Protein AF-A0A1W9XE68-F1 (afdb_monomer_lite)

Secondary structure (DSSP, 8-state):
-HHHHHHHHSPPPTTSS--HHHHHHSHHHHHHHHHHHH-TT--SSS--HHHHHHHHHHHHHHHT--TT-EEEEET-TTTHHHHHHHTTT-EEEEE-S-HHHHHHHHHHHHTTT--EE-------HHHHHHHHHHTTEEEEEEESSTT-PBP-TT-S--EEEEEE-

Radius of gyration: 17.76 Å; chains: 1; bounding box: 56×30×44 Å

Sequence (165 aa):
MFEKLEMINERPKPFEFYTASDLWTDKHTSEQMLSFHLNEQVDLSSRNGAFITISVEWITSHFKVGPGKKIADFGCGPGLYTTRLAQKQADVTGIDFSKNSVRYAQKIADDQGLPIYNWLQYFSPEALKTEFETCGFTSNTLYSDVAGAPFYSETEEFAIVARKI

Structure (mmCIF, N/CA/C/O backbone):
data_AF-A0A1W9XE68-F1
#
_entry.id   AF-A0A1W9XE68-F1
#
loop_
_atom_site.group_PDB
_atom_site.id
_atom_site.type_symbol
_atom_site.label_atom_id
_atom_site.label_alt_id
_atom_site.label_comp_id
_atom_site.label_asym_id
_atom_site.label_entity_id
_atom_site.label_seq_id
_atom_site.pdbx_PDB_ins_code
_atom_site.Cartn_x
_atom_site.Cartn_y
_atom_site.Cartn_z
_atom_site.occupancy
_atom_site.B_iso_or_equiv
_atom_site.auth_seq_id
_atom_site.auth_comp_id
_atom_site.auth_asym_id
_atom_site.auth_atom_id
_atom_site.pdbx_PDB_model_num
ATOM 1 N N . MET A 1 1 ? 39.604 7.766 -22.038 1.00 53.16 1 MET A N 1
ATOM 2 C CA . MET A 1 1 ? 38.356 7.376 -22.743 1.00 53.16 1 MET A CA 1
ATOM 3 C C . MET A 1 1 ? 37.682 6.210 -22.034 1.00 53.16 1 MET A C 1
ATOM 5 O O . MET A 1 1 ? 36.482 6.284 -21.836 1.00 53.16 1 MET A O 1
ATOM 9 N N . PHE A 1 2 ? 38.456 5.214 -21.587 1.00 66.50 2 PHE A N 1
ATOM 10 C CA . PHE A 1 2 ? 37.980 4.092 -20.770 1.00 66.50 2 PHE A CA 1
ATOM 11 C C . PHE A 1 2 ? 37.384 4.534 -19.417 1.00 66.50 2 PHE A C 1
ATOM 13 O O . PHE A 1 2 ? 36.223 4.254 -19.162 1.00 66.50 2 PHE A O 1
ATOM 20 N N . GLU A 1 3 ? 38.086 5.377 -18.648 1.00 66.19 3 GLU A N 1
ATOM 21 C CA . GLU A 1 3 ? 37.596 5.881 -17.343 1.00 66.19 3 GLU A CA 1
ATOM 22 C C . GLU A 1 3 ? 36.259 6.638 -17.425 1.00 66.19 3 GLU A C 1
ATOM 24 O O . GLU A 1 3 ? 35.396 6.494 -16.569 1.00 66.19 3 GLU A O 1
ATOM 29 N N . LYS A 1 4 ? 36.038 7.423 -18.492 1.00 67.19 4 LYS A N 1
ATOM 30 C CA . LYS A 1 4 ? 34.759 8.128 -18.693 1.00 67.19 4 LYS A CA 1
ATOM 31 C C . LYS A 1 4 ? 33.604 7.166 -18.977 1.00 67.19 4 LYS A C 1
ATOM 33 O O . LYS A 1 4 ? 32.471 7.488 -18.651 1.00 67.19 4 LYS A O 1
ATOM 38 N N . LEU A 1 5 ? 33.877 6.025 -19.608 1.00 64.19 5 LEU A N 1
ATOM 39 C CA . LEU A 1 5 ? 32.871 4.996 -19.876 1.00 64.19 5 LEU A CA 1
ATOM 40 C C . LEU A 1 5 ? 32.617 4.125 -18.641 1.00 64.19 5 LEU A C 1
ATOM 42 O O . LEU A 1 5 ? 31.485 3.693 -18.447 1.00 64.19 5 LEU A O 1
ATOM 46 N N . GLU A 1 6 ? 33.628 3.902 -17.798 1.00 71.00 6 GLU A N 1
ATOM 47 C CA . GLU A 1 6 ? 33.453 3.254 -16.493 1.00 71.00 6 GLU A CA 1
ATOM 48 C C . GLU A 1 6 ? 32.600 4.123 -15.564 1.00 71.00 6 GLU A C 1
ATOM 50 O O . GLU A 1 6 ? 31.584 3.641 -15.078 1.00 71.00 6 GLU A O 1
ATOM 55 N N . MET A 1 7 ? 32.896 5.424 -15.444 1.00 67.69 7 MET A N 1
ATOM 56 C CA . MET A 1 7 ? 32.093 6.358 -14.637 1.00 67.69 7 MET A CA 1
ATOM 57 C C . MET A 1 7 ? 30.621 6.455 -15.071 1.00 67.69 7 MET A C 1
ATOM 59 O O . MET A 1 7 ? 29.753 6.662 -14.235 1.00 67.69 7 MET A O 1
ATOM 63 N N . ILE A 1 8 ? 30.312 6.330 -16.368 1.00 71.25 8 ILE A N 1
ATOM 64 C CA . ILE A 1 8 ? 28.920 6.374 -16.862 1.00 71.25 8 ILE A CA 1
ATOM 65 C C . ILE A 1 8 ? 28.171 5.060 -16.572 1.00 71.25 8 ILE A C 1
ATOM 67 O O . ILE A 1 8 ? 26.944 5.059 -16.503 1.00 71.25 8 ILE A O 1
ATOM 71 N N . ASN A 1 9 ? 28.891 3.946 -16.403 1.00 68.44 9 ASN A N 1
ATOM 72 C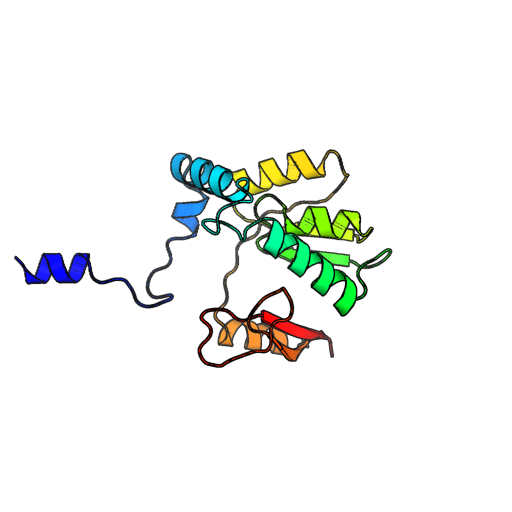 CA . ASN A 1 9 ? 28.310 2.634 -16.102 1.00 68.44 9 ASN A CA 1
ATOM 73 C C . ASN A 1 9 ? 28.323 2.287 -14.607 1.00 68.44 9 ASN A C 1
ATOM 75 O O . ASN A 1 9 ? 27.778 1.246 -14.226 1.00 68.44 9 ASN A O 1
ATOM 79 N N . GLU A 1 10 ? 28.931 3.117 -13.760 1.00 75.81 10 GLU A N 1
ATOM 80 C CA . GLU A 1 10 ? 28.828 2.956 -12.315 1.00 75.81 10 GLU A CA 1
ATOM 81 C C . GLU A 1 10 ? 27.362 3.069 -11.899 1.00 75.81 10 GLU A C 1
ATOM 83 O O . GLU A 1 10 ? 26.669 4.047 -12.192 1.00 75.81 10 GLU A O 1
ATOM 88 N N . ARG A 1 11 ? 26.865 2.022 -11.232 1.00 65.94 11 ARG A N 1
ATOM 89 C CA . ARG A 1 11 ? 25.520 2.064 -10.670 1.00 65.94 11 ARG A CA 1
ATOM 90 C C . ARG A 1 11 ? 25.502 3.122 -9.573 1.00 65.94 11 ARG A C 1
ATOM 92 O O . ARG A 1 11 ? 26.371 3.075 -8.699 1.00 65.94 11 ARG A O 1
ATOM 99 N N . PRO A 1 12 ? 24.516 4.027 -9.584 1.00 68.88 12 PRO A N 1
ATOM 100 C CA . PRO A 1 12 ? 24.402 5.004 -8.525 1.00 68.88 12 PRO A CA 1
ATOM 101 C C . PRO A 1 12 ? 24.190 4.311 -7.185 1.00 68.88 12 PRO A C 1
ATOM 103 O O . PRO A 1 12 ? 23.597 3.227 -7.105 1.00 68.88 12 PRO A O 1
ATOM 106 N N . LYS A 1 13 ? 24.668 4.949 -6.120 1.00 69.06 13 LYS A N 1
ATOM 107 C CA . LYS A 1 13 ? 24.363 4.521 -4.757 1.00 69.06 13 LYS A CA 1
ATOM 108 C C . LYS A 1 13 ? 22.843 4.559 -4.555 1.00 69.06 13 LYS A C 1
ATOM 110 O O . LYS A 1 13 ? 22.162 5.384 -5.177 1.00 69.06 13 LYS A O 1
ATOM 115 N N . PRO A 1 14 ? 22.289 3.706 -3.676 1.00 53.91 14 PRO A N 1
ATOM 116 C CA . PRO A 1 14 ? 20.886 3.804 -3.295 1.00 53.91 14 PRO A CA 1
ATOM 117 C C . PRO A 1 14 ? 20.530 5.253 -2.932 1.00 53.91 14 PRO A C 1
ATOM 119 O O . PRO A 1 14 ? 21.216 5.875 -2.121 1.00 53.91 14 PRO A O 1
ATOM 122 N N . PHE A 1 15 ? 19.481 5.782 -3.569 1.00 53.31 15 PHE A N 1
ATOM 123 C CA . PHE A 1 15 ? 18.963 7.146 -3.379 1.00 53.31 15 PHE A CA 1
ATOM 124 C C . PHE A 1 15 ? 19.853 8.306 -3.877 1.00 53.31 15 PHE A C 1
ATOM 126 O O . PHE A 1 15 ? 19.553 9.459 -3.580 1.00 53.31 15 PHE A O 1
ATOM 133 N N . GLU A 1 16 ? 20.913 8.046 -4.654 1.00 56.72 16 GLU A N 1
ATOM 134 C CA . GLU A 1 16 ? 21.822 9.098 -5.152 1.00 56.72 16 GLU A CA 1
ATOM 135 C C . GLU A 1 16 ? 21.193 9.991 -6.231 1.00 56.72 16 GLU A C 1
ATOM 137 O O . GLU A 1 16 ? 21.388 11.206 -6.223 1.00 56.72 16 GLU A O 1
ATOM 142 N N . PHE A 1 17 ? 20.395 9.406 -7.130 1.00 62.69 17 PHE A N 1
ATOM 143 C CA . PHE A 1 17 ? 19.641 10.138 -8.148 1.00 62.69 17 PHE A CA 1
ATOM 144 C C . PHE A 1 17 ? 18.166 9.765 -8.097 1.00 62.69 17 PHE A C 1
ATOM 146 O O . PHE A 1 17 ? 17.803 8.607 -7.888 1.00 62.69 17 PHE A O 1
ATOM 153 N N . TYR A 1 18 ? 17.313 10.761 -8.321 1.00 57.12 18 TYR A N 1
ATOM 154 C CA . TYR A 1 18 ? 15.876 10.634 -8.149 1.00 57.12 18 TYR A CA 1
ATOM 155 C C . TYR A 1 18 ? 15.133 10.925 -9.459 1.00 57.12 18 TYR A C 1
ATOM 157 O O . TYR A 1 18 ? 14.842 12.073 -9.777 1.00 57.12 18 TYR A O 1
ATOM 165 N N . THR A 1 19 ? 14.838 9.877 -10.231 1.00 61.88 19 THR A N 1
ATOM 166 C CA . THR A 1 19 ? 14.199 9.962 -11.564 1.00 61.88 19 THR A CA 1
ATOM 167 C C . THR A 1 19 ? 12.788 9.370 -11.598 1.00 61.88 19 THR A C 1
ATOM 169 O O . THR A 1 19 ? 12.197 9.215 -12.665 1.00 61.88 19 THR A O 1
ATOM 172 N N . ALA A 1 20 ? 12.217 9.037 -10.435 1.00 59.91 20 ALA A N 1
ATOM 173 C CA . ALA A 1 20 ? 10.928 8.355 -10.355 1.00 59.91 20 ALA A CA 1
ATOM 174 C C . ALA A 1 20 ? 9.802 9.166 -11.020 1.00 59.91 20 ALA A C 1
ATOM 176 O O . ALA A 1 20 ? 9.012 8.606 -11.772 1.00 59.91 20 ALA A O 1
ATOM 177 N N . SER A 1 21 ? 9.747 10.487 -10.816 1.00 60.97 21 SER A N 1
ATOM 178 C CA . SER A 1 21 ? 8.728 11.326 -11.467 1.00 60.97 21 SER A CA 1
ATOM 179 C C . SER A 1 21 ? 8.745 11.158 -12.988 1.00 60.97 21 SER A C 1
ATOM 181 O O . SER A 1 21 ? 7.698 10.926 -13.589 1.00 60.97 21 SER A O 1
ATOM 183 N N . ASP A 1 22 ? 9.923 11.200 -13.606 1.00 64.62 22 ASP A N 1
ATOM 184 C CA . ASP A 1 22 ? 10.062 11.067 -15.058 1.00 64.62 22 ASP A CA 1
ATOM 185 C C . ASP A 1 22 ? 9.699 9.649 -15.521 1.00 64.62 22 ASP A C 1
ATOM 187 O O . ASP A 1 22 ? 8.971 9.487 -16.498 1.00 64.62 22 ASP A O 1
ATOM 191 N N . LEU A 1 23 ? 10.099 8.623 -14.758 1.00 63.53 23 LEU A N 1
ATOM 192 C CA . LEU A 1 23 ? 9.766 7.221 -15.032 1.00 63.53 23 LEU A CA 1
ATOM 193 C C . LEU A 1 23 ? 8.249 6.958 -15.031 1.00 63.53 23 LEU A C 1
ATOM 195 O O . LEU A 1 23 ? 7.749 6.213 -15.875 1.00 63.53 23 LEU A O 1
ATOM 199 N N . TRP A 1 24 ? 7.518 7.562 -14.094 1.00 61.94 24 TRP A N 1
ATOM 200 C CA . TRP A 1 24 ? 6.095 7.295 -13.862 1.00 61.94 24 TRP A CA 1
ATOM 201 C C . TRP A 1 24 ? 5.146 8.265 -14.574 1.00 61.94 24 TRP A C 1
ATOM 203 O O . TRP A 1 24 ? 3.952 7.977 -14.671 1.00 61.94 24 TRP A O 1
ATOM 213 N N . THR A 1 25 ? 5.640 9.404 -15.069 1.00 63.03 25 THR A N 1
ATOM 214 C CA . THR A 1 25 ? 4.803 10.418 -15.739 1.00 63.03 25 THR A CA 1
ATOM 215 C C . THR A 1 25 ? 5.066 10.578 -17.231 1.00 63.03 25 THR A C 1
ATOM 217 O O . THR A 1 25 ? 4.175 11.080 -17.924 1.00 63.03 25 THR A O 1
ATOM 220 N N . ASP A 1 26 ? 6.208 10.115 -17.757 1.00 75.44 26 ASP A N 1
ATOM 221 C CA . ASP A 1 26 ? 6.391 10.038 -19.206 1.00 75.44 26 ASP A CA 1
ATOM 222 C C . ASP A 1 26 ? 5.386 9.054 -19.824 1.00 75.44 26 ASP A C 1
ATOM 224 O O . ASP A 1 26 ? 5.076 7.988 -19.284 1.00 75.44 26 ASP A O 1
ATOM 228 N N . LYS A 1 27 ? 4.812 9.441 -20.964 1.00 68.62 27 LYS A N 1
ATOM 229 C CA . LYS A 1 27 ? 3.684 8.725 -21.566 1.00 68.62 27 LYS A CA 1
ATOM 230 C C . LYS A 1 27 ? 4.062 7.298 -21.966 1.00 68.62 27 LYS A C 1
ATOM 232 O O . LYS A 1 27 ? 3.266 6.391 -21.750 1.00 68.62 27 LYS A O 1
ATOM 237 N N . HIS A 1 28 ? 5.249 7.102 -22.536 1.00 69.00 28 HIS A N 1
ATOM 238 C CA . HIS A 1 28 ? 5.672 5.794 -23.024 1.00 69.00 28 HIS A CA 1
ATOM 239 C C . HIS A 1 28 ? 6.128 4.898 -21.869 1.00 69.00 28 HIS A C 1
ATOM 241 O O . HIS A 1 28 ? 5.759 3.724 -21.806 1.00 69.00 28 HIS A O 1
ATOM 247 N N . THR A 1 29 ? 6.911 5.436 -20.931 1.00 66.25 29 THR A N 1
ATOM 248 C CA . THR A 1 29 ? 7.390 4.649 -19.787 1.00 66.25 29 THR A CA 1
ATOM 249 C C . THR A 1 29 ? 6.255 4.296 -18.831 1.00 66.25 29 THR A C 1
ATOM 251 O O . THR A 1 29 ? 6.168 3.151 -18.400 1.00 66.25 29 THR A O 1
ATOM 254 N N . SER A 1 30 ? 5.324 5.213 -18.554 1.00 70.38 30 SER A N 1
ATOM 255 C CA . SER A 1 30 ? 4.205 4.951 -17.637 1.00 70.38 30 SER A CA 1
ATOM 256 C C . SER A 1 30 ? 3.234 3.878 -18.145 1.00 70.38 30 SER A C 1
ATOM 258 O O . SER A 1 30 ? 2.696 3.125 -17.336 1.00 70.38 30 SER A O 1
ATOM 260 N N . GLU A 1 31 ? 3.029 3.752 -19.462 1.00 74.06 31 GLU A N 1
ATOM 261 C CA . GLU A 1 31 ? 2.239 2.661 -20.057 1.00 74.06 31 GLU A CA 1
ATOM 262 C C . GLU A 1 31 ? 2.911 1.297 -19.832 1.00 74.06 31 GLU A C 1
ATOM 264 O O . GLU A 1 31 ? 2.255 0.337 -19.418 1.00 74.06 31 GLU A O 1
ATOM 269 N N . GLN A 1 32 ? 4.233 1.217 -20.023 1.00 75.31 32 GLN A N 1
ATOM 270 C CA . GLN A 1 32 ? 4.997 -0.000 -19.737 1.00 75.31 32 GLN A CA 1
ATOM 271 C C . GLN A 1 32 ? 5.003 -0.324 -18.240 1.00 75.31 32 GLN A C 1
ATOM 273 O O . GLN A 1 32 ? 4.746 -1.465 -17.857 1.00 75.31 32 GLN A O 1
ATOM 278 N N . MET A 1 33 ? 5.209 0.676 -17.385 1.00 74.94 33 MET A N 1
ATOM 279 C CA . MET A 1 33 ? 5.189 0.499 -15.934 1.00 74.94 33 MET A CA 1
ATOM 280 C C . MET A 1 33 ? 3.810 0.085 -15.406 1.00 74.94 33 MET A C 1
ATOM 282 O O . MET A 1 33 ? 3.733 -0.685 -14.448 1.00 74.94 33 MET A O 1
ATOM 286 N N . LEU A 1 34 ? 2.720 0.540 -16.034 1.00 74.69 34 LEU A N 1
ATOM 287 C CA . LEU A 1 34 ? 1.376 0.037 -15.748 1.00 74.69 34 LEU A CA 1
ATOM 288 C C . LEU A 1 34 ? 1.236 -1.429 -16.178 1.00 74.69 34 LEU A C 1
ATOM 290 O O . LEU A 1 34 ? 0.696 -2.234 -15.426 1.00 74.69 34 LEU A O 1
ATOM 294 N N . SER A 1 35 ? 1.756 -1.808 -17.348 1.00 73.25 35 SER A N 1
ATOM 295 C CA . SER A 1 35 ? 1.699 -3.204 -17.806 1.00 73.25 35 SER A CA 1
ATOM 296 C C . SER A 1 35 ? 2.451 -4.165 -16.877 1.00 73.25 35 SER A C 1
ATOM 298 O O . SER A 1 35 ? 1.941 -5.244 -16.577 1.00 73.25 35 SER A O 1
ATOM 300 N N . PHE A 1 36 ? 3.608 -3.752 -16.347 1.00 76.00 36 PHE A N 1
ATOM 301 C CA . PHE A 1 36 ? 4.338 -4.525 -15.342 1.00 76.00 36 PHE A CA 1
ATOM 302 C C . PHE A 1 36 ? 3.570 -4.619 -14.023 1.00 76.00 36 PHE A C 1
ATOM 304 O O . PHE A 1 36 ? 3.584 -5.665 -13.387 1.00 76.00 36 PHE A O 1
ATOM 311 N N . HIS A 1 37 ? 2.837 -3.570 -13.650 1.00 72.00 37 HIS A N 1
ATOM 312 C CA . HIS A 1 37 ? 2.076 -3.519 -12.403 1.00 72.00 37 HIS A CA 1
ATOM 313 C C . HIS A 1 37 ? 0.912 -4.506 -12.405 1.00 72.00 37 HIS A C 1
ATOM 315 O O . HIS A 1 37 ? 0.563 -5.069 -11.373 1.00 72.00 37 HIS A O 1
ATOM 321 N N . LEU A 1 38 ? 0.294 -4.683 -13.571 1.00 71.56 38 LEU A N 1
ATOM 322 C CA . LEU A 1 38 ? -0.822 -5.603 -13.772 1.00 71.56 38 LEU A CA 1
ATOM 323 C C . LEU A 1 38 ? -0.360 -7.042 -14.001 1.00 71.56 38 LEU A C 1
ATOM 325 O O . LEU A 1 38 ? -1.174 -7.963 -13.964 1.00 71.56 38 LEU A O 1
ATOM 329 N N . ASN A 1 39 ? 0.933 -7.247 -14.243 1.00 77.88 39 ASN A N 1
ATOM 330 C CA . ASN A 1 39 ? 1.494 -8.576 -14.359 1.00 77.88 39 ASN A CA 1
ATOM 331 C C . ASN A 1 39 ? 1.775 -9.141 -12.962 1.00 77.88 39 ASN A C 1
ATOM 333 O O . ASN A 1 39 ? 2.841 -8.941 -12.387 1.00 77.88 39 ASN A O 1
ATOM 337 N N . GLU A 1 40 ? 0.822 -9.914 -12.445 1.00 76.62 40 GLU A N 1
ATOM 338 C CA . GLU A 1 40 ? 0.900 -10.535 -11.119 1.00 76.62 40 GLU A CA 1
ATOM 339 C C . GLU A 1 40 ? 2.036 -11.568 -10.959 1.00 76.62 40 GLU A C 1
ATOM 341 O O . GLU A 1 40 ? 2.170 -12.146 -9.882 1.00 76.62 40 GLU A O 1
ATOM 346 N N . GLN A 1 41 ? 2.846 -11.825 -11.993 1.00 71.12 41 GLN A N 1
ATOM 347 C CA . GLN A 1 41 ? 3.938 -12.805 -11.968 1.00 71.12 41 GLN A CA 1
ATOM 348 C C . GLN A 1 41 ? 5.334 -12.185 -11.816 1.00 71.12 41 GLN A C 1
ATOM 350 O O . GLN A 1 41 ? 6.303 -12.935 -11.700 1.00 71.12 41 GLN A O 1
ATOM 355 N N . VAL A 1 42 ? 5.471 -10.854 -11.850 1.00 70.44 42 VAL A N 1
ATOM 356 C CA . VAL A 1 42 ? 6.784 -10.184 -11.860 1.00 70.44 42 VAL A CA 1
ATOM 357 C C . VAL A 1 42 ? 6.901 -9.122 -10.773 1.00 70.44 42 VAL A C 1
ATOM 359 O O . VAL A 1 42 ? 5.963 -8.374 -10.525 1.00 70.44 42 VAL A O 1
ATOM 362 N N . ASP A 1 43 ? 8.092 -9.019 -10.182 1.00 70.56 43 ASP A N 1
ATOM 363 C CA . ASP A 1 43 ? 8.427 -8.043 -9.137 1.00 70.56 43 ASP A CA 1
ATOM 364 C C . ASP A 1 43 ? 9.134 -6.797 -9.720 1.00 70.56 43 ASP A C 1
ATOM 366 O O . ASP A 1 43 ? 10.195 -6.390 -9.252 1.00 70.56 43 ASP A O 1
ATOM 370 N N . LEU A 1 44 ? 8.613 -6.234 -10.821 1.00 65.62 44 LEU A N 1
ATOM 371 C CA . LEU A 1 44 ? 9.281 -5.139 -11.556 1.00 65.62 44 LEU A CA 1
ATOM 372 C C . LEU A 1 44 ? 8.778 -3.746 -11.183 1.00 65.62 44 LEU A C 1
ATOM 374 O O . LEU A 1 44 ? 9.557 -2.805 -11.065 1.00 65.62 44 LEU A O 1
ATOM 378 N N . SER A 1 45 ? 7.468 -3.601 -11.040 1.00 65.81 45 SER A N 1
ATOM 379 C CA . SER A 1 45 ? 6.828 -2.315 -10.750 1.00 65.81 45 SER A CA 1
ATOM 380 C C . SER A 1 45 ? 5.872 -2.395 -9.563 1.00 65.81 45 SER A C 1
ATOM 382 O O . SER A 1 45 ? 5.487 -1.367 -9.024 1.00 65.81 45 SER A O 1
ATOM 384 N N . SER A 1 46 ? 5.518 -3.611 -9.150 1.00 75.88 46 SER A N 1
ATOM 385 C CA . SER A 1 46 ? 4.906 -3.946 -7.869 1.00 75.88 46 SER A CA 1
ATOM 386 C C . SER A 1 46 ? 5.394 -5.328 -7.446 1.00 75.88 46 SER A C 1
ATOM 388 O O . SER A 1 46 ? 6.092 -5.985 -8.212 1.00 75.88 46 SER A O 1
ATOM 390 N N . ARG A 1 47 ? 5.007 -5.771 -6.249 1.00 82.25 47 ARG A N 1
ATOM 391 C CA . ARG A 1 47 ? 5.173 -7.167 -5.836 1.00 82.25 47 ARG A CA 1
ATOM 392 C C . ARG A 1 47 ? 4.224 -8.076 -6.621 1.00 82.25 47 ARG A C 1
ATOM 394 O O . ARG A 1 47 ? 3.136 -7.658 -7.009 1.00 82.25 47 ARG A O 1
ATOM 401 N N . ASN A 1 48 ? 4.598 -9.335 -6.798 1.00 84.56 48 ASN A N 1
ATOM 402 C CA . ASN A 1 48 ? 3.766 -10.340 -7.443 1.00 84.56 48 ASN A CA 1
ATOM 403 C C . ASN A 1 48 ? 2.465 -10.587 -6.650 1.00 84.56 48 ASN A C 1
ATOM 405 O O . ASN A 1 48 ? 2.372 -10.341 -5.441 1.00 84.56 48 ASN A O 1
ATOM 409 N N . GLY A 1 49 ? 1.437 -11.096 -7.330 1.00 83.25 49 GLY A N 1
ATOM 410 C CA . GLY A 1 49 ? 0.087 -11.212 -6.770 1.00 83.25 49 GLY A CA 1
ATOM 411 C C . GLY A 1 49 ? -0.004 -12.139 -5.554 1.00 83.25 49 GLY A C 1
ATOM 412 O O . GLY A 1 49 ? -0.791 -11.884 -4.636 1.00 83.25 49 GLY A O 1
ATOM 413 N N . ALA A 1 50 ? 0.829 -13.184 -5.503 1.00 86.62 50 ALA A N 1
ATOM 414 C CA . ALA A 1 50 ? 0.889 -14.094 -4.362 1.00 86.62 50 ALA A CA 1
ATOM 415 C C . ALA A 1 50 ? 1.412 -13.376 -3.111 1.00 86.62 50 ALA A C 1
ATOM 417 O O . ALA A 1 50 ? 0.809 -13.485 -2.041 1.00 86.62 50 ALA A O 1
ATOM 418 N N . PHE A 1 51 ? 2.477 -12.584 -3.259 1.00 88.75 51 PHE A N 1
ATOM 419 C CA . PHE A 1 51 ? 3.021 -11.784 -2.169 1.00 88.75 51 PHE A CA 1
ATOM 420 C C . PHE A 1 51 ? 2.011 -10.738 -1.686 1.00 88.75 51 PHE A C 1
ATOM 422 O O . PHE A 1 51 ? 1.721 -10.686 -0.493 1.00 88.75 51 PHE A O 1
ATOM 429 N N . ILE A 1 52 ? 1.389 -9.987 -2.604 1.00 89.44 52 ILE A N 1
ATOM 430 C CA . ILE A 1 52 ? 0.354 -8.992 -2.262 1.00 89.44 52 ILE A CA 1
ATOM 431 C C . ILE A 1 52 ? -0.787 -9.635 -1.467 1.00 89.44 52 ILE A C 1
ATOM 433 O O . ILE A 1 52 ? -1.269 -9.059 -0.495 1.00 89.44 52 ILE A O 1
ATOM 437 N N . THR A 1 53 ? -1.215 -10.838 -1.85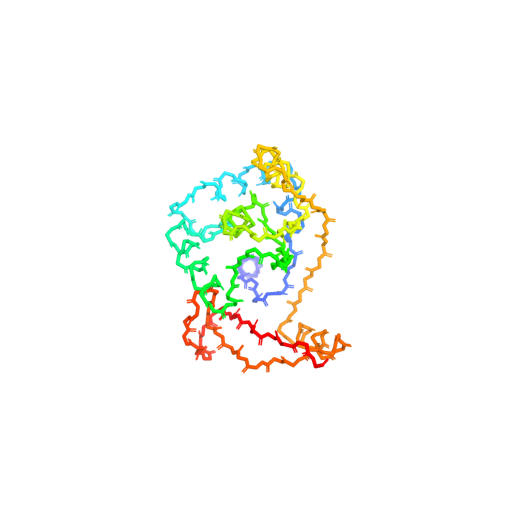3 1.00 89.44 53 THR A N 1
ATOM 438 C CA . THR A 1 53 ? -2.281 -11.561 -1.145 1.00 89.44 53 THR A CA 1
ATOM 439 C C . THR A 1 53 ? -1.888 -11.857 0.302 1.00 89.44 53 THR A C 1
ATOM 441 O O . THR A 1 53 ? -2.661 -11.568 1.216 1.00 89.44 53 THR A O 1
ATOM 444 N N . ILE A 1 54 ? -0.676 -12.371 0.529 1.00 93.50 54 ILE A N 1
ATOM 445 C CA . ILE A 1 54 ? -0.171 -12.659 1.879 1.00 93.50 54 ILE A CA 1
ATOM 446 C C . ILE A 1 54 ? -0.047 -11.366 2.694 1.00 93.50 54 ILE A C 1
ATOM 448 O O . ILE A 1 54 ? -0.472 -11.330 3.850 1.00 93.50 54 ILE A O 1
ATOM 452 N N . SER A 1 55 ? 0.459 -10.288 2.091 1.00 93.31 55 SER A N 1
ATOM 453 C CA . SER A 1 55 ? 0.557 -8.978 2.739 1.00 93.31 55 SER A CA 1
ATOM 454 C C . SER A 1 55 ? -0.809 -8.432 3.149 1.00 93.31 55 SER A C 1
ATOM 456 O O . SER A 1 55 ? -0.980 -8.005 4.288 1.00 93.31 55 SER A O 1
ATOM 458 N N . VAL A 1 56 ? -1.816 -8.494 2.272 1.00 94.25 56 VAL A N 1
ATOM 459 C CA . VAL A 1 56 ? -3.178 -8.039 2.598 1.00 94.25 56 VAL A CA 1
ATOM 460 C C . VAL A 1 56 ? -3.779 -8.854 3.741 1.00 94.25 56 VAL A C 1
ATOM 462 O O . VAL A 1 56 ? -4.390 -8.270 4.639 1.00 94.25 56 VAL A O 1
ATOM 465 N N . GLU A 1 57 ? -3.610 -10.177 3.748 1.00 94.81 57 GLU A N 1
ATOM 466 C CA . GLU A 1 57 ? -4.098 -11.018 4.848 1.00 94.81 57 GLU A CA 1
ATOM 467 C C . GLU A 1 57 ? -3.391 -10.692 6.166 1.00 94.81 57 GLU A C 1
ATOM 469 O O . GLU A 1 57 ? -4.046 -10.561 7.208 1.00 94.81 57 GLU A O 1
ATOM 474 N N . TRP A 1 58 ? -2.074 -10.477 6.127 1.00 95.38 58 TRP A N 1
ATOM 475 C CA . TRP A 1 58 ? -1.321 -10.059 7.302 1.00 95.38 58 TRP A CA 1
ATOM 476 C C . TRP A 1 58 ? -1.797 -8.701 7.828 1.00 95.38 58 TRP A C 1
ATOM 478 O O . TRP A 1 58 ? -2.165 -8.611 9.000 1.00 95.38 58 TRP A O 1
ATOM 488 N N . ILE A 1 59 ? -1.888 -7.675 6.972 1.00 94.31 59 ILE A N 1
ATOM 489 C CA . ILE A 1 59 ? -2.393 -6.336 7.328 1.00 94.31 59 ILE A CA 1
ATOM 490 C C . ILE A 1 59 ? -3.797 -6.451 7.934 1.00 94.31 59 ILE A C 1
ATOM 492 O O . ILE A 1 59 ? -4.075 -5.897 9.001 1.00 94.31 59 ILE A O 1
ATOM 496 N N . THR A 1 60 ? -4.677 -7.219 7.289 1.00 94.62 60 THR A N 1
ATOM 497 C CA . THR A 1 60 ? -6.064 -7.402 7.731 1.00 94.62 60 THR A CA 1
ATOM 498 C C . THR A 1 60 ? -6.125 -8.022 9.121 1.00 94.62 60 THR A C 1
ATOM 500 O O . THR A 1 60 ? -6.824 -7.516 10.003 1.00 94.62 60 THR A O 1
ATOM 503 N N . SER A 1 61 ? -5.351 -9.083 9.348 1.00 94.81 61 SER A N 1
ATOM 504 C CA . SER A 1 61 ? -5.299 -9.785 10.629 1.00 94.81 61 SER A CA 1
ATOM 505 C C . SER A 1 61 ? -4.633 -8.955 11.730 1.00 94.81 61 SER A C 1
ATOM 507 O O . SER A 1 61 ? -5.137 -8.916 12.861 1.00 94.81 61 SER A O 1
ATOM 509 N N . HIS A 1 62 ? -3.534 -8.270 11.409 1.00 93.81 62 HIS A N 1
ATOM 510 C CA . HIS A 1 62 ? -2.729 -7.501 12.355 1.00 93.81 62 HIS A CA 1
ATOM 511 C C . HIS A 1 62 ? -3.470 -6.246 12.837 1.00 93.81 62 HIS A C 1
ATOM 513 O O . HIS A 1 62 ? -3.549 -5.999 14.041 1.00 93.81 62 HIS A O 1
ATOM 519 N N . PHE A 1 63 ? -4.091 -5.497 11.919 1.00 92.81 63 PHE A N 1
ATOM 520 C CA . PHE A 1 63 ? -4.788 -4.241 12.229 1.00 92.81 63 PHE A CA 1
ATOM 521 C C . PHE A 1 63 ? -6.297 -4.391 12.445 1.00 92.81 63 PHE A C 1
ATOM 523 O O . PHE A 1 63 ? -6.977 -3.405 12.747 1.00 92.81 63 PHE A O 1
ATOM 530 N N . LYS A 1 64 ? -6.823 -5.619 12.325 1.00 94.88 64 LYS A N 1
ATOM 531 C CA . LYS A 1 64 ? -8.263 -5.917 12.395 1.00 94.88 64 LYS A CA 1
ATOM 532 C C . LYS A 1 64 ? -9.039 -5.060 11.393 1.00 94.88 64 LYS A C 1
ATOM 534 O O . LYS A 1 64 ? -9.972 -4.344 11.761 1.00 94.88 64 LYS A O 1
ATOM 539 N N . VAL A 1 65 ? -8.584 -5.089 10.140 1.00 95.62 65 VAL A N 1
ATOM 540 C CA . VAL A 1 65 ? -9.235 -4.381 9.032 1.00 95.62 65 VAL A CA 1
ATOM 541 C C . VAL A 1 65 ? -10.618 -4.983 8.808 1.00 95.62 65 VAL A C 1
ATOM 543 O O . VAL A 1 65 ? -10.785 -6.201 8.822 1.00 95.62 65 VAL A O 1
ATOM 546 N N . GLY A 1 66 ? -11.611 -4.114 8.659 1.00 93.31 66 GLY A N 1
ATOM 547 C CA . GLY A 1 66 ? -13.016 -4.486 8.613 1.00 93.31 66 GLY A CA 1
ATOM 548 C C . GLY A 1 66 ? -13.927 -3.258 8.581 1.00 93.31 66 GLY A C 1
ATOM 549 O O . GLY A 1 66 ? -13.428 -2.126 8.515 1.00 93.31 66 GLY A O 1
ATOM 550 N N . PRO A 1 67 ? -15.250 -3.460 8.705 1.00 94.19 67 PRO A N 1
ATOM 551 C CA . PRO A 1 67 ? -16.229 -2.382 8.795 1.00 94.19 67 PRO A CA 1
ATOM 552 C C . PRO A 1 67 ? -15.854 -1.307 9.815 1.00 94.19 67 PRO A C 1
ATOM 554 O O . PRO A 1 67 ? -15.478 -1.600 10.952 1.00 94.19 67 PRO A O 1
ATOM 557 N N . GLY A 1 68 ? -15.972 -0.043 9.406 1.00 91.56 68 GLY A N 1
ATOM 558 C CA . GLY A 1 68 ? -15.688 1.119 10.253 1.00 91.56 68 GLY A CA 1
ATOM 559 C C . GLY A 1 68 ? -14.205 1.485 10.376 1.00 91.56 68 GLY A C 1
ATOM 560 O O . GLY A 1 68 ? -13.882 2.482 11.025 1.00 91.56 68 GLY A O 1
ATOM 561 N N . LYS A 1 69 ? -13.291 0.731 9.752 1.00 93.31 69 LYS A N 1
ATOM 562 C CA . LYS A 1 69 ? -11.884 1.132 9.619 1.00 93.31 69 LYS A CA 1
ATOM 563 C C . LYS A 1 69 ? -11.710 2.042 8.411 1.00 93.31 69 LYS A C 1
ATOM 565 O O . LYS A 1 69 ? -12.176 1.709 7.329 1.00 93.31 69 LYS A O 1
ATOM 570 N N . LYS A 1 70 ? -11.009 3.159 8.613 1.00 92.31 70 LYS A N 1
ATOM 571 C CA . LYS A 1 70 ? -10.586 4.073 7.549 1.00 92.31 70 LYS A CA 1
ATOM 572 C C . LYS A 1 70 ? -9.109 3.870 7.254 1.00 92.31 70 LYS A C 1
ATOM 574 O O . LYS A 1 70 ? -8.316 3.816 8.194 1.00 92.31 70 LYS A O 1
ATOM 579 N N . ILE A 1 71 ? -8.755 3.750 5.982 1.00 92.81 71 ILE A N 1
ATOM 580 C CA . ILE A 1 71 ? -7.388 3.480 5.529 1.00 92.81 71 ILE A CA 1
ATOM 581 C C . ILE A 1 71 ? -7.035 4.464 4.416 1.00 92.81 71 ILE A C 1
ATOM 583 O O . ILE A 1 71 ? -7.835 4.691 3.516 1.00 92.81 71 ILE A O 1
ATOM 587 N N . ALA A 1 72 ? -5.829 5.024 4.471 1.00 89.75 72 ALA A N 1
ATOM 588 C CA . ALA A 1 72 ? -5.226 5.749 3.360 1.00 89.75 72 ALA A CA 1
ATOM 589 C C . ALA A 1 72 ? -4.050 4.922 2.818 1.00 89.75 72 ALA A C 1
ATOM 591 O O . ALA A 1 72 ? -3.155 4.568 3.585 1.00 89.75 72 ALA A O 1
ATOM 592 N N . ASP A 1 73 ? -4.082 4.593 1.529 1.00 88.19 73 ASP A N 1
ATOM 593 C CA . ASP A 1 73 ? -3.052 3.833 0.814 1.00 88.19 73 ASP A CA 1
ATOM 594 C C . ASP A 1 73 ? -2.236 4.800 -0.055 1.00 88.19 73 ASP A C 1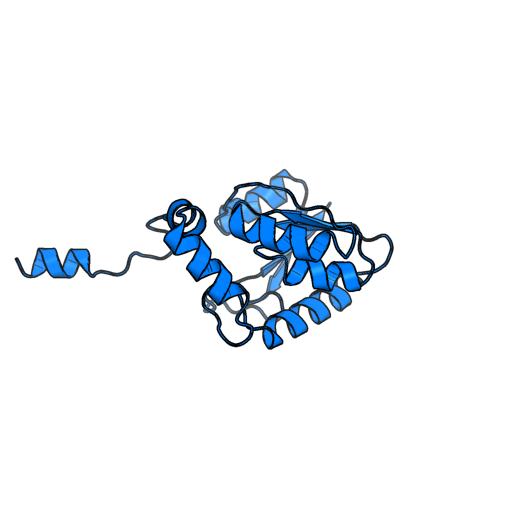
ATOM 596 O O . ASP A 1 73 ? -2.696 5.251 -1.104 1.00 88.19 73 ASP A O 1
ATOM 600 N N . PHE A 1 74 ? -1.058 5.191 0.432 1.00 83.50 74 PHE A N 1
ATOM 601 C CA . PHE A 1 74 ? -0.172 6.146 -0.231 1.00 83.50 74 PHE A CA 1
ATOM 602 C C . PHE A 1 74 ? 0.797 5.430 -1.174 1.00 83.50 74 PHE A C 1
ATOM 604 O O . PHE A 1 74 ? 1.504 4.517 -0.758 1.00 83.50 74 PHE A O 1
ATOM 611 N N . GLY A 1 75 ? 0.868 5.879 -2.426 1.00 80.81 75 GLY A N 1
ATOM 612 C CA . GLY A 1 75 ? 1.546 5.145 -3.495 1.00 80.81 75 GLY A CA 1
ATOM 613 C C . GLY A 1 75 ? 0.730 3.936 -3.953 1.00 80.81 75 GLY A C 1
ATOM 614 O O . GLY A 1 75 ? 1.287 2.864 -4.180 1.00 80.81 75 GLY A O 1
ATOM 615 N N . CYS A 1 76 ? -0.599 4.081 -4.047 1.00 83.56 76 CYS A N 1
ATOM 616 C CA . CYS A 1 76 ? -1.492 2.949 -4.303 1.00 83.56 76 CYS A CA 1
ATOM 617 C C . CYS A 1 76 ? -1.317 2.310 -5.693 1.00 83.56 76 CYS A C 1
ATOM 619 O O . CYS A 1 76 ? -1.881 1.240 -5.957 1.00 83.56 76 CYS A O 1
ATOM 621 N N . GLY A 1 77 ? -0.593 2.961 -6.609 1.00 84.06 77 GLY A N 1
ATOM 622 C CA . GLY A 1 77 ? -0.412 2.522 -7.985 1.00 84.06 77 GLY A CA 1
ATOM 623 C C . GLY A 1 77 ? -1.762 2.262 -8.667 1.00 84.06 77 GLY A C 1
ATOM 624 O O . GLY A 1 77 ? -2.662 3.102 -8.592 1.00 84.06 77 GLY A O 1
ATOM 625 N N . PRO A 1 78 ? -1.951 1.110 -9.334 1.00 81.88 78 PRO A N 1
ATOM 626 C CA . PRO A 1 78 ? -3.225 0.734 -9.950 1.00 81.88 78 PRO A CA 1
ATOM 627 C C . PRO A 1 78 ? -4.263 0.217 -8.930 1.00 81.88 78 PRO A C 1
ATOM 629 O O . PRO A 1 78 ? -5.292 -0.321 -9.332 1.00 81.88 78 PRO A O 1
ATOM 632 N N . GLY A 1 79 ? -4.002 0.334 -7.622 1.00 85.12 79 GLY A N 1
ATOM 633 C CA . GLY A 1 79 ? -4.943 -0.007 -6.555 1.00 85.12 79 GLY A CA 1
ATOM 634 C C . GLY A 1 79 ? -4.910 -1.470 -6.103 1.00 85.12 79 GLY A C 1
ATOM 635 O O . GLY A 1 79 ? -5.930 -1.970 -5.627 1.00 85.12 79 GLY A O 1
ATOM 636 N N . LEU A 1 80 ? -3.777 -2.178 -6.242 1.00 87.88 80 LEU A N 1
ATOM 637 C CA . LEU A 1 80 ? -3.691 -3.615 -5.914 1.00 87.88 80 LEU A CA 1
ATOM 638 C C . LEU A 1 80 ? -3.978 -3.904 -4.435 1.00 87.88 80 LEU A C 1
ATOM 640 O O . LEU A 1 80 ? -4.696 -4.862 -4.139 1.00 87.88 80 LEU A O 1
ATOM 644 N N . TYR A 1 81 ? -3.444 -3.076 -3.532 1.00 91.00 81 TYR A N 1
ATOM 645 C CA . TYR A 1 81 ? -3.697 -3.147 -2.091 1.00 91.00 81 TYR A CA 1
ATOM 646 C C . TYR A 1 81 ? -5.017 -2.464 -1.738 1.00 91.00 81 TYR A C 1
ATOM 648 O O . TYR A 1 81 ? -5.871 -3.100 -1.120 1.00 91.00 81 TYR A O 1
ATOM 656 N N . THR A 1 82 ? -5.218 -1.222 -2.201 1.00 91.00 82 THR A N 1
ATOM 657 C CA . THR A 1 82 ? -6.457 -0.442 -2.018 1.00 91.00 82 THR A CA 1
ATOM 658 C C . THR A 1 82 ? -7.717 -1.282 -2.241 1.00 91.00 82 THR A C 1
ATOM 660 O O . THR A 1 82 ? -8.554 -1.395 -1.346 1.00 91.00 82 THR A O 1
ATOM 663 N N . THR A 1 83 ? -7.830 -1.931 -3.404 1.00 88.62 83 THR A N 1
ATOM 664 C CA . THR A 1 83 ? -9.020 -2.712 -3.781 1.00 88.62 83 THR A CA 1
ATOM 665 C C . THR A 1 83 ? -9.216 -3.910 -2.855 1.00 88.62 83 THR A C 1
ATOM 667 O O . THR A 1 83 ? -10.315 -4.159 -2.366 1.00 88.62 83 THR A O 1
ATOM 670 N N . ARG A 1 84 ? -8.142 -4.652 -2.560 1.00 93.25 84 ARG A N 1
ATOM 671 C CA . ARG A 1 84 ? -8.214 -5.853 -1.716 1.00 93.25 84 ARG A CA 1
ATOM 672 C C . ARG A 1 84 ? -8.536 -5.514 -0.256 1.00 93.25 84 ARG A C 1
ATOM 674 O O . ARG A 1 84 ? -9.255 -6.267 0.396 1.00 93.25 84 ARG A O 1
ATOM 681 N N . LEU A 1 85 ? -8.062 -4.376 0.253 1.00 93.38 85 LEU A N 1
ATOM 682 C CA . LEU A 1 85 ? -8.415 -3.878 1.588 1.00 93.38 85 LEU A CA 1
ATOM 683 C C . LEU A 1 85 ? -9.865 -3.375 1.641 1.00 93.38 85 LEU A C 1
ATOM 685 O O . LEU A 1 85 ? -10.570 -3.649 2.612 1.00 93.38 85 LEU A O 1
ATOM 689 N N . ALA A 1 86 ? -10.347 -2.715 0.586 1.00 90.19 86 ALA A N 1
ATOM 690 C CA . ALA A 1 86 ? -11.744 -2.299 0.480 1.00 90.19 86 ALA A CA 1
ATOM 691 C C . ALA A 1 86 ? -12.709 -3.494 0.426 1.00 90.19 86 ALA A C 1
ATOM 693 O O . ALA A 1 86 ? -13.760 -3.476 1.064 1.00 90.19 86 ALA A O 1
ATOM 694 N N . GLN A 1 87 ? -12.320 -4.591 -0.234 1.00 92.38 87 GLN A N 1
ATOM 695 C CA . GLN A 1 87 ? -13.073 -5.854 -0.225 1.00 92.38 87 GLN A CA 1
ATOM 696 C C . GLN A 1 87 ? -13.227 -6.458 1.182 1.00 92.38 87 GLN A C 1
ATOM 698 O O . GLN A 1 87 ? -14.162 -7.222 1.423 1.00 92.38 87 GLN A O 1
ATOM 703 N N . LYS A 1 88 ? -12.368 -6.085 2.142 1.00 93.94 88 LYS A N 1
ATOM 704 C CA . LYS A 1 88 ? -12.53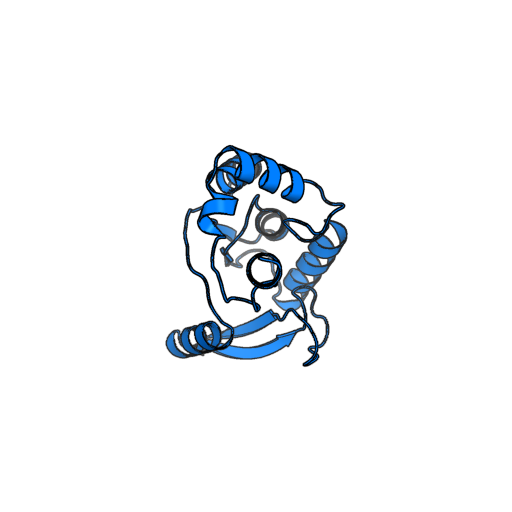9 -6.413 3.569 1.00 93.94 88 LYS A CA 1
ATOM 705 C C . LYS A 1 88 ? -13.531 -5.482 4.286 1.00 93.94 88 LYS A C 1
ATOM 707 O O . LYS A 1 88 ? -13.635 -5.547 5.504 1.00 93.94 88 LYS A O 1
ATOM 712 N N . GLN A 1 89 ? -14.285 -4.659 3.551 1.00 91.44 89 GLN A N 1
ATOM 713 C CA . GLN A 1 89 ? -15.294 -3.707 4.041 1.00 91.44 89 GLN A CA 1
ATOM 714 C C . GLN A 1 89 ? -14.718 -2.507 4.811 1.00 91.44 89 GLN A C 1
ATOM 716 O O . GLN A 1 89 ? -15.432 -1.853 5.574 1.00 91.44 89 GLN A O 1
ATOM 721 N N . ALA A 1 90 ? -13.433 -2.207 4.621 1.00 93.44 90 ALA A N 1
ATOM 722 C CA . ALA A 1 90 ? -12.844 -0.964 5.103 1.00 93.44 90 ALA A CA 1
ATOM 723 C C . ALA A 1 90 ? -13.160 0.204 4.155 1.00 93.44 90 ALA A C 1
ATOM 725 O O . ALA A 1 90 ? -13.312 0.020 2.949 1.00 93.44 90 ALA A O 1
ATOM 726 N N . ASP A 1 91 ? -13.216 1.411 4.709 1.00 90.50 91 ASP A N 1
ATOM 727 C CA . ASP A 1 91 ? -13.289 2.669 3.964 1.00 90.50 91 ASP A CA 1
ATOM 728 C C . ASP A 1 91 ? -11.863 3.060 3.555 1.00 90.50 91 ASP A C 1
ATOM 730 O O . ASP A 1 91 ? -11.089 3.583 4.362 1.00 90.50 91 ASP A O 1
ATOM 734 N N . VAL A 1 92 ? -11.474 2.690 2.333 1.00 92.38 92 VAL A N 1
ATOM 735 C CA . VAL A 1 92 ? -10.102 2.849 1.838 1.00 92.38 92 VAL A CA 1
ATOM 736 C C . VAL A 1 92 ? -10.035 3.972 0.816 1.00 92.38 92 VAL A C 1
ATOM 738 O O . VAL A 1 92 ? -10.790 4.001 -0.151 1.00 92.38 92 VAL A O 1
ATOM 741 N N . THR A 1 93 ? -9.086 4.876 1.017 1.00 87.62 93 THR A N 1
ATOM 742 C CA . THR A 1 93 ? -8.732 5.943 0.087 1.00 87.62 93 THR A CA 1
ATOM 743 C C . THR A 1 93 ? -7.362 5.654 -0.517 1.00 87.62 93 THR A C 1
ATOM 745 O O . THR A 1 93 ? -6.370 5.635 0.210 1.00 87.62 93 THR A O 1
ATOM 748 N N . GLY A 1 94 ? -7.298 5.440 -1.832 1.00 83.50 94 GLY A N 1
ATOM 749 C CA . GLY A 1 94 ? -6.033 5.278 -2.557 1.00 83.50 94 GLY A CA 1
ATOM 750 C C . GLY A 1 94 ? -5.468 6.623 -3.008 1.00 83.50 94 GLY A C 1
ATOM 751 O O . GLY A 1 94 ? -6.217 7.520 -3.400 1.00 83.50 94 GLY A O 1
ATOM 752 N N . ILE A 1 95 ? -4.153 6.799 -2.931 1.00 79.25 95 ILE A N 1
ATOM 753 C CA . ILE A 1 95 ? -3.480 8.049 -3.282 1.00 79.25 95 ILE A CA 1
ATOM 754 C C . ILE A 1 95 ? -2.224 7.727 -4.091 1.00 79.25 95 ILE A C 1
ATOM 756 O O . ILE A 1 95 ? -1.324 7.065 -3.586 1.00 79.25 95 ILE A O 1
ATOM 760 N N . ASP A 1 96 ? -2.133 8.207 -5.331 1.00 77.62 96 ASP A N 1
ATOM 761 C CA . ASP A 1 96 ? -0.957 7.998 -6.188 1.00 77.62 96 ASP A CA 1
ATOM 762 C C . ASP A 1 96 ? -0.780 9.150 -7.185 1.00 77.62 96 ASP A C 1
ATOM 764 O O . ASP A 1 96 ? -1.752 9.744 -7.643 1.00 77.62 96 ASP A O 1
ATOM 768 N N . PHE A 1 97 ? 0.453 9.505 -7.540 1.00 72.56 97 PHE A N 1
ATOM 769 C CA . PHE A 1 97 ? 0.698 10.628 -8.446 1.00 72.56 97 PHE A CA 1
ATOM 770 C C . PHE A 1 97 ? 0.593 10.263 -9.933 1.00 72.56 97 PHE A C 1
ATOM 772 O O . PHE A 1 97 ? 0.314 11.135 -10.770 1.00 72.56 97 PHE A O 1
ATOM 779 N N . SER A 1 98 ? 0.813 8.991 -10.283 1.00 73.56 98 SER A N 1
ATOM 780 C CA . SER A 1 98 ? 0.785 8.508 -11.660 1.00 73.56 98 SER A CA 1
ATOM 781 C C . SER A 1 98 ? -0.637 8.592 -12.196 1.00 73.56 98 SER A C 1
ATOM 783 O O . SER A 1 98 ? -1.501 7.777 -11.879 1.00 73.56 98 SER A O 1
ATOM 785 N N . LYS A 1 99 ? -0.897 9.571 -13.069 1.00 70.06 99 LYS A N 1
ATOM 786 C CA . LYS A 1 99 ? -2.219 9.747 -13.693 1.00 70.06 99 LYS A CA 1
ATOM 787 C C . LYS A 1 99 ? -2.689 8.492 -14.431 1.00 70.06 99 LYS A C 1
ATOM 789 O O . LYS A 1 99 ? -3.888 8.234 -14.461 1.00 70.06 99 LYS A O 1
ATOM 794 N N . ASN A 1 100 ? -1.771 7.729 -15.028 1.00 73.38 100 ASN A N 1
ATOM 795 C CA . ASN A 1 100 ? -2.103 6.484 -15.718 1.00 73.38 100 ASN A CA 1
ATOM 796 C C . ASN A 1 100 ? -2.485 5.376 -14.727 1.00 73.38 100 ASN A C 1
ATOM 798 O O . ASN A 1 100 ? -3.510 4.722 -14.928 1.00 73.38 100 ASN A O 1
ATOM 802 N N . SER A 1 101 ? -1.732 5.224 -13.634 1.00 74.12 101 SER A N 1
ATOM 803 C CA . SER A 1 101 ? -2.051 4.266 -12.569 1.00 74.12 101 SER A CA 1
ATOM 804 C C . SER A 1 101 ? -3.359 4.629 -11.866 1.00 74.12 101 SER A C 1
ATOM 806 O O . SER A 1 101 ? -4.234 3.779 -11.742 1.00 74.12 101 SER A O 1
ATOM 808 N N . VAL A 1 102 ? -3.550 5.905 -11.518 1.00 70.31 102 VAL A N 1
ATOM 809 C CA . VAL A 1 102 ? -4.785 6.428 -10.917 1.00 70.31 102 VAL A CA 1
ATOM 810 C C . VAL A 1 102 ? -5.980 6.241 -11.838 1.00 70.31 102 VAL A C 1
ATOM 812 O O . VAL A 1 102 ? -7.021 5.811 -11.367 1.00 70.31 102 VAL A O 1
ATOM 815 N N . ARG A 1 103 ? -5.863 6.506 -13.146 1.00 74.06 103 ARG A N 1
ATOM 816 C CA . ARG A 1 103 ? -6.979 6.283 -14.082 1.00 74.06 103 ARG A CA 1
ATOM 817 C C . ARG A 1 103 ? -7.371 4.806 -14.141 1.00 74.06 103 ARG A C 1
ATOM 819 O O . ARG A 1 103 ? -8.557 4.495 -14.216 1.00 74.06 103 ARG A O 1
ATOM 826 N N . TYR A 1 104 ? -6.393 3.898 -14.115 1.00 75.38 104 TYR A N 1
ATOM 827 C CA . TYR A 1 104 ? -6.674 2.467 -14.031 1.00 75.38 104 TYR A CA 1
ATOM 828 C C . TYR A 1 104 ? -7.338 2.109 -12.694 1.00 75.38 104 TYR A C 1
ATOM 830 O O . TYR A 1 104 ? -8.380 1.457 -12.694 1.00 75.38 104 TYR A O 1
ATOM 838 N N . ALA A 1 105 ? -6.778 2.581 -11.576 1.00 71.38 105 ALA A N 1
ATOM 839 C CA . ALA A 1 105 ? -7.314 2.359 -10.238 1.00 71.38 105 ALA A CA 1
ATOM 840 C C . ALA A 1 105 ? -8.751 2.875 -10.123 1.00 71.38 105 ALA A C 1
ATOM 842 O O . ALA A 1 105 ? -9.609 2.146 -9.654 1.00 71.38 105 ALA A O 1
ATOM 843 N N . GLN A 1 106 ? -9.029 4.080 -10.629 1.00 70.56 106 GLN A N 1
ATOM 844 C CA . GLN A 1 106 ? -10.361 4.680 -10.711 1.00 70.56 106 GLN A CA 1
ATOM 845 C C . GLN A 1 106 ? -11.309 3.823 -11.540 1.00 70.56 106 GLN A C 1
ATOM 847 O O . GLN A 1 106 ? -12.405 3.552 -11.086 1.00 70.56 106 GLN A O 1
ATOM 852 N N . LYS A 1 107 ? -10.884 3.299 -12.695 1.00 76.12 107 LYS A N 1
ATOM 853 C CA . LYS A 1 107 ? -11.734 2.397 -13.487 1.00 76.12 107 LYS A CA 1
ATOM 854 C C . LYS A 1 107 ? -12.132 1.134 -12.710 1.00 76.12 107 LYS A C 1
ATOM 856 O O . LYS A 1 107 ? -13.271 0.702 -12.815 1.00 76.12 107 LYS A O 1
ATOM 861 N N . ILE A 1 108 ? -11.210 0.540 -11.952 1.00 73.56 108 ILE A N 1
ATOM 862 C CA . ILE A 1 108 ? -11.500 -0.628 -11.101 1.00 73.56 108 ILE A CA 1
ATOM 863 C C . ILE A 1 108 ? -12.338 -0.233 -9.874 1.00 73.56 108 ILE A C 1
ATOM 865 O O . ILE A 1 108 ? -13.204 -0.989 -9.435 1.00 73.56 108 ILE A O 1
ATOM 869 N N . ALA A 1 109 ? -12.071 0.946 -9.320 1.00 66.94 109 ALA A N 1
ATOM 870 C CA . ALA A 1 109 ? -12.713 1.497 -8.139 1.00 66.94 109 ALA A CA 1
ATOM 871 C C . ALA A 1 109 ? -14.126 2.020 -8.404 1.00 66.94 109 ALA A C 1
ATOM 873 O O . ALA A 1 109 ? -14.947 1.939 -7.501 1.00 66.94 109 ALA A O 1
ATOM 874 N N . ASP A 1 110 ? -14.434 2.527 -9.597 1.00 67.81 110 ASP A N 1
ATOM 875 C CA . ASP A 1 110 ? -15.752 3.050 -9.978 1.00 67.81 110 ASP A CA 1
ATOM 876 C C . ASP A 1 110 ? -16.801 1.933 -9.979 1.00 67.81 110 ASP A C 1
ATOM 878 O O . ASP A 1 110 ? -17.925 2.139 -9.521 1.00 67.81 110 ASP A O 1
ATOM 882 N N . ASP A 1 111 ? -16.406 0.716 -10.363 1.00 66.38 111 ASP A N 1
ATOM 883 C CA . ASP A 1 111 ? -17.236 -0.486 -10.220 1.00 66.38 111 ASP A CA 1
ATOM 884 C C . ASP A 1 111 ? -17.518 -0.833 -8.737 1.00 66.38 111 ASP A C 1
ATOM 886 O O . ASP A 1 111 ? -18.416 -1.622 -8.440 1.00 66.38 111 ASP A O 1
ATOM 890 N N . GLN A 1 112 ? -16.760 -0.254 -7.795 1.00 63.00 112 GLN A N 1
ATOM 891 C CA . GLN A 1 112 ? -16.771 -0.573 -6.358 1.00 63.00 112 GLN A CA 1
ATOM 892 C C . GLN A 1 112 ? -17.029 0.640 -5.435 1.00 63.00 112 GLN A C 1
ATOM 894 O O . GLN A 1 112 ? -17.101 0.471 -4.219 1.00 63.00 112 GLN A O 1
ATOM 899 N N . GLY A 1 113 ? -17.189 1.851 -5.982 1.00 63.28 113 GLY A N 1
ATOM 900 C CA . GLY A 1 113 ? -17.425 3.094 -5.241 1.00 63.28 113 GLY A CA 1
ATOM 901 C C . GLY A 1 113 ? -16.258 3.615 -4.384 1.00 63.28 113 GLY A C 1
ATOM 902 O O . GLY A 1 113 ? -16.523 4.220 -3.345 1.00 63.28 113 GLY A O 1
ATOM 903 N N . LEU A 1 114 ? -14.991 3.390 -4.763 1.00 66.38 114 LEU A N 1
ATOM 904 C CA . LEU A 1 114 ? -13.824 3.764 -3.936 1.00 66.38 114 LEU A CA 1
ATOM 905 C C . LEU A 1 114 ? -13.169 5.097 -4.365 1.00 66.38 114 LEU A C 1
ATOM 907 O O . LEU A 1 114 ? -12.929 5.307 -5.554 1.00 66.38 114 LEU A O 1
ATOM 911 N N . PRO A 1 115 ? -12.820 6.001 -3.427 1.00 59.78 115 PRO A N 1
ATOM 912 C CA . PRO A 1 115 ? -12.171 7.271 -3.756 1.00 59.78 115 PRO A CA 1
ATOM 913 C C . PRO A 1 115 ? -10.655 7.122 -4.010 1.00 59.78 115 PRO A C 1
ATOM 915 O O . PRO A 1 115 ? -9.936 6.553 -3.186 1.00 59.78 115 PRO A O 1
ATOM 918 N N . ILE A 1 116 ? -10.155 7.703 -5.115 1.00 66.81 116 ILE A N 1
ATOM 919 C CA . ILE A 1 116 ? -8.720 7.758 -5.471 1.00 66.81 116 ILE A CA 1
ATOM 920 C C . ILE A 1 116 ? -8.266 9.207 -5.741 1.00 66.81 116 ILE A C 1
ATOM 922 O O . ILE A 1 116 ? -8.870 9.894 -6.570 1.00 66.81 116 ILE A O 1
ATOM 926 N N . TYR A 1 117 ? -7.176 9.653 -5.101 1.00 56.56 117 TYR A N 1
ATOM 927 C CA . TYR A 1 117 ? -6.611 11.014 -5.207 1.00 56.56 117 TYR A CA 1
ATOM 928 C C . TYR A 1 117 ? -5.172 11.036 -5.763 1.00 56.56 117 TYR A C 1
ATOM 930 O O . TYR A 1 117 ? -4.495 10.014 -5.797 1.00 56.56 117 TYR A O 1
ATOM 938 N N . ASN A 1 118 ? -4.690 12.220 -6.176 1.00 45.41 118 ASN A N 1
ATOM 939 C CA . ASN A 1 118 ? -3.329 12.437 -6.688 1.00 45.41 118 ASN A CA 1
ATOM 940 C C . ASN A 1 118 ? -2.456 13.221 -5.684 1.00 45.41 118 ASN A C 1
ATOM 942 O O . ASN A 1 118 ? -2.841 14.325 -5.300 1.00 45.41 118 ASN A O 1
ATOM 946 N N . TRP A 1 119 ? -1.308 12.670 -5.255 1.00 45.91 119 TRP A N 1
ATOM 947 C CA . TRP A 1 119 ? -0.363 13.322 -4.325 1.00 45.91 119 TRP A CA 1
ATOM 948 C C . TRP A 1 119 ? 1.075 12.779 -4.452 1.00 45.91 119 TRP A C 1
ATOM 950 O O . TRP A 1 119 ? 1.257 11.616 -4.803 1.00 45.91 119 TRP A O 1
ATOM 960 N N . LEU A 1 120 ? 2.084 13.609 -4.137 1.00 44.88 120 LEU A N 1
ATOM 961 C CA . LEU A 1 120 ? 3.520 13.320 -4.290 1.00 44.88 120 LEU A CA 1
ATOM 962 C C . LEU A 1 120 ? 4.305 13.657 -3.006 1.00 44.88 120 LEU A C 1
ATOM 964 O O . LEU A 1 120 ? 4.467 14.837 -2.695 1.00 44.88 120 LEU A O 1
ATOM 968 N N . GLN A 1 121 ? 4.848 12.651 -2.308 1.00 53.09 121 GLN A N 1
ATOM 969 C CA . GLN A 1 121 ? 5.858 12.847 -1.257 1.00 53.09 121 GLN A CA 1
ATOM 970 C C . GLN A 1 121 ? 6.713 11.585 -1.048 1.00 53.09 121 GLN A C 1
ATOM 972 O O . GLN A 1 121 ? 6.204 10.470 -1.136 1.00 53.09 121 GLN A O 1
ATOM 977 N N . TYR A 1 122 ? 8.008 11.762 -0.771 1.00 57.59 122 TYR A N 1
ATOM 978 C CA . TYR A 1 122 ? 8.978 10.677 -0.589 1.00 57.59 122 TYR A CA 1
ATOM 979 C C . TYR A 1 122 ? 9.785 10.898 0.688 1.00 57.59 122 TYR A C 1
ATOM 981 O O . TYR A 1 122 ? 10.120 12.039 1.008 1.00 57.59 122 TYR A O 1
ATOM 989 N N . PHE A 1 123 ? 10.116 9.816 1.395 1.00 61.09 123 PHE A N 1
ATOM 990 C CA . PHE A 1 123 ? 10.807 9.878 2.683 1.00 61.09 123 PHE A CA 1
ATOM 991 C C . PHE A 1 123 ? 12.029 8.954 2.710 1.00 61.09 123 PHE A C 1
ATOM 993 O O . PHE A 1 123 ? 11.967 7.828 2.221 1.00 61.09 123 PHE A O 1
ATOM 1000 N N . SER A 1 124 ? 13.123 9.414 3.327 1.00 66.94 124 SER A N 1
ATOM 1001 C CA . SER A 1 124 ? 14.151 8.513 3.864 1.00 66.94 124 SER A CA 1
ATOM 1002 C C . SER A 1 124 ? 13.641 7.863 5.163 1.00 66.94 124 SER A C 1
ATOM 1004 O O . SER A 1 124 ? 12.689 8.382 5.755 1.00 66.94 124 SER A O 1
ATOM 1006 N N . PRO A 1 125 ? 14.251 6.768 5.652 1.00 65.69 125 PRO A N 1
ATOM 1007 C CA . PRO A 1 125 ? 13.876 6.169 6.937 1.00 65.69 125 PRO A CA 1
ATOM 1008 C C . PRO A 1 125 ? 13.902 7.179 8.097 1.00 65.69 125 PRO A C 1
ATOM 1010 O O . PRO A 1 125 ? 12.987 7.216 8.921 1.00 65.69 125 PRO A O 1
ATOM 1013 N N . GLU A 1 126 ? 14.921 8.039 8.134 1.00 71.06 126 GLU A N 1
ATOM 1014 C CA . GLU A 1 126 ? 15.092 9.082 9.150 1.00 71.06 126 GLU A CA 1
ATOM 1015 C C . GLU A 1 126 ? 14.018 10.160 9.013 1.00 71.06 126 GLU A C 1
ATOM 1017 O O . GLU A 1 126 ? 13.384 10.514 10.005 1.00 71.06 126 GLU A O 1
ATOM 1022 N N . ALA A 1 127 ? 13.766 10.635 7.787 1.00 75.50 127 ALA A N 1
ATOM 1023 C CA . ALA A 1 127 ? 12.726 11.624 7.523 1.00 75.50 127 ALA A CA 1
ATOM 1024 C C . ALA A 1 127 ? 11.340 11.088 7.909 1.00 75.50 127 ALA A C 1
ATOM 1026 O O . ALA A 1 127 ? 10.582 11.774 8.588 1.00 75.50 127 ALA A O 1
ATOM 1027 N N . LEU A 1 128 ? 11.033 9.837 7.551 1.00 75.75 128 LEU A N 1
ATOM 1028 C CA . LEU A 1 128 ? 9.761 9.198 7.883 1.00 75.75 128 LEU A CA 1
ATOM 1029 C C . LEU A 1 128 ? 9.576 9.066 9.399 1.00 75.75 128 LEU A C 1
ATOM 1031 O O . LEU A 1 128 ? 8.489 9.312 9.921 1.00 75.75 128 LEU A O 1
ATOM 1035 N N . LYS A 1 129 ? 10.644 8.714 10.121 1.00 74.50 129 LYS A N 1
ATOM 1036 C CA . LYS A 1 129 ? 10.620 8.638 11.583 1.00 74.50 129 LYS A CA 1
ATOM 1037 C C . LYS A 1 129 ? 10.371 10.010 12.217 1.00 74.50 129 LYS A C 1
ATOM 1039 O O . LYS A 1 129 ? 9.519 10.113 13.097 1.00 74.50 129 LYS A O 1
ATOM 1044 N N . THR A 1 130 ? 11.062 11.053 11.759 1.00 80.44 130 THR A N 1
ATOM 1045 C CA . THR A 1 130 ? 10.853 12.427 12.245 1.00 80.44 130 THR A CA 1
ATOM 1046 C C . THR A 1 130 ? 9.431 12.920 11.971 1.00 80.44 130 THR A C 1
ATOM 1048 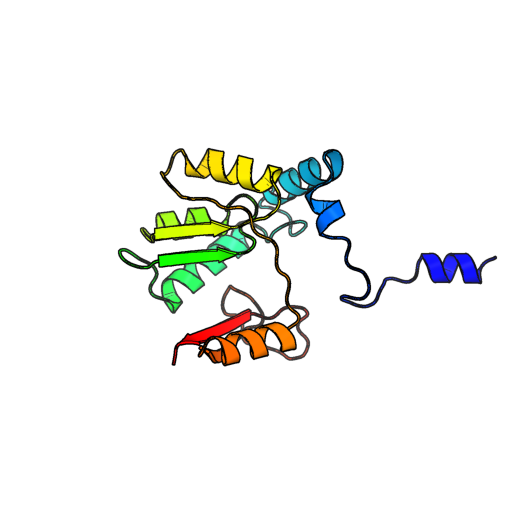O O . THR A 1 130 ? 8.830 13.562 12.833 1.00 80.44 130 THR A O 1
ATOM 1051 N N . GLU A 1 131 ? 8.857 12.595 10.815 1.00 82.94 131 GLU A N 1
ATOM 1052 C CA . GLU A 1 131 ? 7.471 12.940 10.474 1.00 82.94 131 GLU A CA 1
ATOM 1053 C C . GLU A 1 131 ? 6.461 12.224 11.372 1.00 82.94 131 GLU A C 1
ATOM 1055 O O . GLU A 1 131 ? 5.530 12.855 11.878 1.00 82.94 131 GLU A O 1
ATOM 1060 N N . PHE A 1 132 ? 6.673 10.930 11.646 1.00 83.62 132 PHE A N 1
ATOM 1061 C CA . PHE A 1 132 ? 5.861 10.202 12.619 1.00 83.62 132 PHE A CA 1
ATOM 1062 C C . PHE A 1 132 ? 5.897 10.879 13.988 1.00 83.62 132 PHE A C 1
ATOM 1064 O O . PHE A 1 132 ? 4.836 11.188 14.529 1.00 83.62 132 PHE A O 1
ATOM 1071 N N . GLU A 1 133 ? 7.085 11.174 14.515 1.00 85.00 133 GLU A N 1
ATOM 1072 C CA . GLU A 1 133 ? 7.240 11.842 15.812 1.00 85.00 133 GLU A CA 1
ATOM 1073 C C . GLU A 1 133 ? 6.557 13.222 15.825 1.00 85.00 133 GLU A C 1
ATOM 1075 O O . GLU A 1 133 ? 5.783 13.524 16.736 1.00 85.00 133 GLU A O 1
ATOM 1080 N N . THR A 1 134 ? 6.757 14.027 14.776 1.00 87.38 134 THR A N 1
ATOM 1081 C CA . THR A 1 134 ? 6.148 15.363 14.625 1.00 87.38 134 THR A CA 1
ATOM 1082 C C . THR A 1 134 ? 4.621 15.300 14.570 1.00 87.38 134 THR A C 1
ATOM 1084 O O . THR A 1 134 ? 3.938 16.154 15.138 1.00 87.38 134 THR A O 1
ATOM 1087 N N . CYS A 1 135 ? 4.064 14.264 13.942 1.00 86.44 135 CYS A N 1
ATOM 1088 C CA . CYS A 1 135 ? 2.621 14.038 13.864 1.00 86.44 135 CYS A CA 1
ATOM 1089 C C . CYS A 1 135 ? 2.029 13.357 15.115 1.00 86.44 135 CYS A C 1
ATOM 1091 O O . CYS A 1 135 ? 0.839 13.019 15.124 1.00 86.44 135 CYS A O 1
ATOM 1093 N N . GLY A 1 136 ? 2.828 13.148 16.168 1.00 90.19 136 GLY A N 1
ATOM 1094 C CA . GLY A 1 136 ? 2.389 12.518 17.413 1.00 90.19 136 GLY A CA 1
ATOM 1095 C C . GLY A 1 136 ? 2.237 11.002 17.309 1.00 90.19 136 GLY A C 1
ATOM 1096 O O . GLY A 1 136 ? 1.407 10.419 18.001 1.00 90.19 136 GLY A O 1
ATOM 1097 N N . PHE A 1 137 ? 2.996 10.350 16.432 1.00 87.56 137 PHE A N 1
ATOM 1098 C CA . PHE A 1 137 ? 3.084 8.898 16.348 1.00 87.56 137 PHE A CA 1
ATOM 1099 C C . PHE A 1 137 ? 4.357 8.385 17.028 1.00 87.56 137 PHE A C 1
ATOM 1101 O O . PHE A 1 137 ? 5.414 9.006 16.980 1.00 87.56 137 PHE A O 1
ATOM 1108 N N . THR A 1 138 ? 4.266 7.198 17.618 1.00 84.81 138 THR A N 1
ATOM 1109 C CA . THR A 1 138 ? 5.408 6.404 18.073 1.00 84.81 138 THR A CA 1
ATOM 1110 C C . THR A 1 138 ? 5.540 5.157 17.204 1.00 84.81 138 THR A C 1
ATOM 1112 O O . THR A 1 138 ? 4.552 4.478 16.927 1.00 84.81 138 THR A O 1
ATOM 1115 N N . SER A 1 139 ? 6.750 4.861 16.728 1.00 72.00 139 SER A N 1
ATOM 1116 C CA . SER A 1 139 ? 7.048 3.616 16.016 1.00 72.00 139 SER A CA 1
ATOM 1117 C C . SER A 1 139 ? 7.251 2.487 17.024 1.00 72.00 139 SER A C 1
ATOM 1119 O O . SER A 1 139 ? 8.172 2.549 17.839 1.00 72.00 139 SER A O 1
ATOM 1121 N N . ASN A 1 140 ? 6.424 1.445 16.966 1.00 68.38 140 ASN A N 1
ATOM 1122 C CA . ASN A 1 140 ? 6.490 0.340 17.924 1.00 68.38 140 ASN A CA 1
ATOM 1123 C C . ASN A 1 140 ? 7.174 -0.908 17.356 1.00 68.38 140 ASN A C 1
ATOM 1125 O O . ASN A 1 140 ? 7.608 -1.755 18.137 1.00 68.38 140 ASN A O 1
ATOM 1129 N N . THR A 1 141 ? 7.219 -1.086 16.029 1.00 82.94 141 THR A N 1
ATOM 1130 C CA . THR A 1 141 ? 7.693 -2.347 15.430 1.00 82.94 141 THR A CA 1
ATOM 1131 C C . THR A 1 141 ? 8.228 -2.161 14.011 1.00 82.94 141 THR A C 1
ATOM 1133 O O . THR A 1 141 ? 7.628 -1.438 13.214 1.00 82.94 141 THR A O 1
ATOM 1136 N N . LEU A 1 142 ? 9.342 -2.839 13.719 1.00 83.44 142 LEU A N 1
ATOM 1137 C CA . LEU A 1 142 ? 9.960 -2.964 12.399 1.00 83.44 142 LEU A CA 1
ATOM 1138 C C . LEU A 1 142 ? 9.741 -4.377 11.849 1.00 83.44 142 LEU A C 1
ATOM 1140 O O . LEU A 1 142 ? 9.828 -5.354 12.596 1.00 83.44 142 LEU A O 1
ATOM 1144 N N . TYR A 1 143 ? 9.518 -4.463 10.54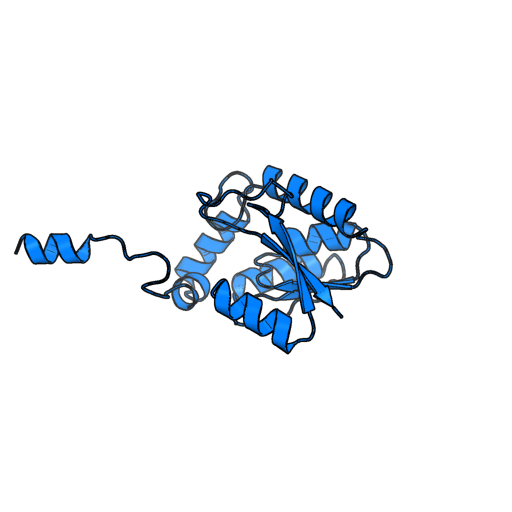3 1.00 86.19 143 TYR A N 1
ATOM 1145 C CA . TYR A 1 143 ? 9.448 -5.695 9.758 1.00 86.19 143 TYR A CA 1
ATOM 1146 C C . TYR A 1 143 ? 10.369 -5.564 8.545 1.00 86.19 143 TYR A C 1
ATOM 1148 O O . TYR A 1 143 ? 10.650 -4.445 8.119 1.00 86.19 143 TYR A O 1
ATOM 1156 N N . SER A 1 144 ? 10.829 -6.676 7.975 1.00 86.06 144 SER A N 1
ATOM 1157 C CA . SER A 1 144 ? 11.589 -6.645 6.711 1.00 86.06 144 SER A CA 1
ATOM 1158 C C . SER A 1 144 ? 10.690 -6.510 5.479 1.00 86.06 144 SER A C 1
ATOM 1160 O O . SER A 1 144 ? 11.189 -6.276 4.386 1.00 86.06 144 SER A O 1
ATOM 1162 N N . ASP A 1 145 ? 9.371 -6.630 5.643 1.00 86.69 145 ASP A N 1
ATOM 1163 C CA . ASP A 1 145 ? 8.394 -6.431 4.579 1.00 86.69 145 ASP A CA 1
ATOM 1164 C C . ASP A 1 145 ? 6.996 -6.071 5.120 1.00 86.69 145 ASP A C 1
ATOM 1166 O O . ASP A 1 145 ? 6.756 -6.000 6.327 1.00 86.69 145 ASP A O 1
ATOM 1170 N N . VAL A 1 146 ? 6.043 -5.869 4.208 1.00 86.56 146 VAL A N 1
ATOM 1171 C CA . VAL A 1 146 ? 4.625 -5.609 4.519 1.00 86.56 146 VAL A CA 1
ATOM 1172 C C . VAL A 1 146 ? 3.784 -6.888 4.683 1.00 86.56 146 VAL A C 1
ATOM 1174 O O . VAL A 1 146 ? 2.556 -6.825 4.718 1.00 86.56 146 VAL A O 1
ATOM 1177 N N . ALA A 1 147 ? 4.425 -8.056 4.776 1.00 90.38 147 ALA A N 1
ATOM 1178 C CA . ALA A 1 147 ? 3.812 -9.346 5.107 1.00 90.38 147 ALA A CA 1
ATOM 1179 C C . ALA A 1 147 ? 4.132 -9.801 6.546 1.00 90.38 147 ALA A C 1
ATOM 1181 O O . ALA A 1 147 ? 3.705 -10.879 6.966 1.00 90.38 147 ALA A O 1
ATOM 1182 N N . GLY A 1 148 ? 4.846 -8.974 7.314 1.00 87.06 148 GLY A N 1
ATOM 1183 C CA . GLY A 1 148 ? 5.152 -9.223 8.716 1.00 87.06 148 GLY A CA 1
ATOM 1184 C C . GLY A 1 148 ? 6.392 -10.077 8.953 1.00 87.06 148 GLY A C 1
ATOM 1185 O O . GLY A 1 148 ? 6.528 -10.630 10.049 1.00 87.06 148 GLY A O 1
ATOM 1186 N N . ALA A 1 149 ? 7.283 -10.204 7.965 1.00 88.00 149 ALA A N 1
ATOM 1187 C CA . ALA A 1 149 ? 8.549 -10.902 8.150 1.00 88.00 149 ALA A CA 1
ATOM 1188 C C . ALA A 1 149 ? 9.390 -10.229 9.256 1.00 88.00 149 ALA A C 1
ATOM 1190 O O . ALA A 1 149 ? 9.451 -8.993 9.310 1.00 88.00 149 ALA A O 1
ATOM 1191 N N . PRO A 1 150 ? 10.051 -11.004 10.142 1.00 86.19 150 PRO A N 1
ATOM 1192 C CA . PRO A 1 150 ? 10.951 -10.449 11.149 1.00 86.19 150 PRO A CA 1
ATOM 1193 C C . PRO A 1 150 ? 12.002 -9.535 10.514 1.00 86.19 150 PRO A C 1
ATOM 1195 O O . PRO A 1 150 ? 12.498 -9.834 9.433 1.00 86.19 150 PRO A O 1
ATOM 1198 N N . PHE A 1 151 ? 12.325 -8.430 11.185 1.00 83.44 151 PHE A N 1
ATOM 1199 C CA . PHE A 1 151 ? 13.312 -7.476 10.691 1.00 83.44 151 PHE A CA 1
ATOM 1200 C C . PHE A 1 151 ? 14.751 -7.984 10.870 1.00 83.44 151 PHE A C 1
ATOM 1202 O O . PHE A 1 151 ? 15.115 -8.413 11.968 1.00 83.44 151 PHE A O 1
ATOM 1209 N N . TYR A 1 152 ? 15.576 -7.852 9.827 1.00 80.19 152 TYR A N 1
ATOM 1210 C CA . TYR A 1 152 ? 17.022 -8.100 9.859 1.00 80.19 152 TYR A CA 1
ATOM 1211 C C . TYR A 1 152 ? 17.784 -6.896 9.287 1.00 80.19 152 TYR A C 1
ATOM 1213 O O . TYR A 1 152 ? 17.355 -6.296 8.308 1.00 80.19 152 TYR A O 1
ATOM 1221 N N . SER A 1 153 ? 18.935 -6.547 9.870 1.00 73.88 153 SER A N 1
ATOM 1222 C CA . SER A 1 153 ? 19.729 -5.361 9.488 1.00 73.88 153 SER A CA 1
ATOM 1223 C C . SER A 1 153 ? 20.276 -5.382 8.060 1.00 73.88 153 SER A C 1
ATOM 1225 O O . SER A 1 153 ? 20.648 -4.340 7.530 1.00 73.88 153 SER A O 1
ATOM 1227 N N . GLU A 1 154 ? 20.339 -6.562 7.456 1.00 76.19 154 GLU A N 1
ATOM 1228 C CA . GLU A 1 154 ? 20.869 -6.798 6.115 1.00 76.19 154 GLU A CA 1
ATOM 1229 C C . GLU A 1 154 ? 19.788 -6.793 5.020 1.00 76.19 154 GLU A C 1
ATOM 1231 O O . GLU A 1 154 ? 20.118 -6.998 3.852 1.00 76.19 154 GLU A O 1
ATOM 1236 N N . THR A 1 155 ? 18.509 -6.564 5.351 1.00 71.69 155 THR A N 1
ATOM 1237 C CA . THR A 1 155 ? 17.457 -6.495 4.325 1.00 71.69 155 THR A CA 1
ATOM 1238 C C . THR A 1 155 ? 17.434 -5.149 3.614 1.00 71.69 155 THR A C 1
ATOM 1240 O O . THR A 1 155 ? 17.555 -4.094 4.229 1.00 71.69 155 THR A O 1
ATOM 1243 N N . GLU A 1 156 ? 17.227 -5.193 2.298 1.00 72.19 156 GLU A N 1
ATOM 1244 C CA . GLU A 1 156 ? 17.138 -4.002 1.439 1.00 72.19 156 GLU A CA 1
ATOM 1245 C C . GLU A 1 156 ? 15.820 -3.229 1.623 1.00 72.19 156 GLU A C 1
ATOM 1247 O O . GLU A 1 156 ? 15.680 -2.099 1.158 1.00 72.19 156 GLU A O 1
ATOM 1252 N N . GLU A 1 157 ? 14.858 -3.829 2.327 1.00 77.31 157 GLU A N 1
ATOM 1253 C CA . GLU A 1 157 ? 13.530 -3.288 2.588 1.00 77.31 157 GLU A CA 1
ATOM 1254 C C . GLU A 1 157 ? 13.207 -3.318 4.083 1.00 77.31 157 GLU A C 1
ATOM 1256 O O . GLU A 1 157 ? 13.764 -4.101 4.861 1.00 77.31 157 GLU A O 1
ATOM 1261 N N . PHE A 1 158 ? 12.277 -2.451 4.478 1.00 75.62 158 PHE A N 1
ATOM 1262 C CA . PHE A 1 158 ? 11.725 -2.411 5.822 1.00 75.62 158 PHE A CA 1
ATOM 1263 C C . PHE A 1 158 ? 10.279 -1.902 5.788 1.00 75.62 158 PHE A C 1
ATOM 1265 O O . PHE A 1 158 ? 9.886 -1.143 4.901 1.00 75.62 158 PHE A O 1
ATOM 1272 N N . ALA A 1 159 ? 9.493 -2.277 6.791 1.00 83.81 159 ALA A N 1
ATOM 1273 C CA . ALA A 1 159 ? 8.188 -1.700 7.074 1.00 83.81 159 ALA A CA 1
ATOM 1274 C C . ALA A 1 159 ? 8.113 -1.278 8.544 1.00 83.81 159 ALA A C 1
ATOM 1276 O O . ALA A 1 159 ? 8.628 -1.959 9.434 1.00 83.81 159 ALA A O 1
ATOM 1277 N N . ILE A 1 160 ? 7.460 -0.144 8.802 1.00 82.44 160 ILE A N 1
ATOM 1278 C CA . ILE A 1 160 ? 7.302 0.423 10.144 1.00 82.44 160 ILE A CA 1
ATOM 1279 C C . ILE A 1 160 ? 5.827 0.414 10.516 1.00 82.44 160 ILE A C 1
ATOM 1281 O O . ILE A 1 160 ? 4.987 0.920 9.773 1.00 82.44 160 ILE A O 1
ATOM 1285 N N . VAL A 1 161 ? 5.520 -0.091 11.710 1.00 86.62 161 VAL A N 1
ATOM 1286 C CA . VAL A 1 161 ? 4.211 0.098 12.337 1.00 86.62 161 VAL A CA 1
ATOM 1287 C C . VAL A 1 161 ? 4.314 1.188 13.393 1.00 86.62 161 VAL A C 1
ATOM 1289 O O . VAL A 1 161 ? 5.015 1.041 14.401 1.00 86.62 161 VAL A O 1
ATOM 1292 N N . ALA A 1 162 ? 3.586 2.277 13.161 1.00 86.19 162 ALA A N 1
ATOM 1293 C CA . ALA A 1 162 ? 3.486 3.407 14.069 1.00 86.19 162 ALA A CA 1
ATOM 1294 C C . ALA A 1 162 ? 2.071 3.535 14.652 1.00 86.19 162 ALA A C 1
ATOM 1296 O O . ALA A 1 162 ? 1.080 3.155 14.023 1.00 86.19 162 ALA A O 1
ATOM 1297 N N . ARG A 1 163 ? 1.969 4.062 15.873 1.00 86.06 163 ARG A N 1
ATOM 1298 C CA . ARG A 1 163 ? 0.707 4.303 16.584 1.00 86.06 163 ARG A CA 1
ATOM 1299 C C . ARG A 1 163 ? 0.643 5.742 17.058 1.00 86.06 163 ARG A C 1
ATOM 1301 O O . ARG A 1 163 ? 1.638 6.269 17.537 1.00 86.06 163 ARG A O 1
ATOM 1308 N N . LYS A 1 164 ? -0.529 6.360 16.944 1.00 85.44 164 LYS A N 1
ATOM 1309 C CA . LYS A 1 164 ? -0.757 7.708 17.461 1.00 85.44 164 LYS A CA 1
ATOM 1310 C C . LYS A 1 164 ? -0.779 7.688 18.994 1.00 85.44 164 LYS A C 1
ATOM 1312 O O . LYS A 1 164 ? -1.397 6.785 19.563 1.00 85.44 164 LYS A O 1
ATOM 1317 N N . ILE A 1 165 ? -0.090 8.644 19.613 1.00 81.50 165 ILE A N 1
ATOM 1318 C CA . ILE A 1 165 ? -0.090 8.913 21.059 1.00 81.50 165 ILE A CA 1
ATOM 1319 C C . ILE A 1 165 ? -1.306 9.772 21.416 1.00 81.50 165 ILE A C 1
ATOM 1321 O O . ILE A 1 165 ? -1.676 10.653 20.603 1.00 81.50 165 ILE A O 1
#

pLDDT: mean 77.35, std 12.0, range [44.88, 95.62]

Foldseek 3Di:
DVVVVVVVPDDDDVPRDDCVCVQQAPPVNVVVLLVQVPQLPDPDNHHHLVVLVLLLVQCCVVVVQAAPAEEEAEQCFLNSNVVSSVVRVYQYEYEEARPVRQVNNCVVCVVVVHHYYYDDDDDDPVRVCVVCVVQQKDWDDKALDSSRHRDDPPRPGMDTDIDHD